Protein AF-A0A7S2TYY2-F1 (afdb_monomer_lite)

Sequence (99 aa):
MEAETEAASIPNRRTFAKRCRKIRRALGEREIDLGATGSQDNNKLVSLLKCESRARRKCEDVSKRYAQCHAAIMGVGMFKGKRNCRNELASWLQCVTTP

Structure (mmCIF, N/CA/C/O backbone):
data_AF-A0A7S2TYY2-F1
#
_entry.id   AF-A0A7S2TYY2-F1
#
loop_
_atom_site.group_PDB
_atom_site.id
_atom_site.type_symbol
_atom_site.label_atom_id
_atom_site.label_alt_id
_atom_site.label_comp_id
_atom_site.label_asym_id
_atom_site.label_entity_id
_atom_site.label_seq_id
_atom_site.pdbx_PDB_ins_code
_atom_site.Cartn_x
_atom_site.Cartn_y
_atom_site.Cartn_z
_atom_site.occupancy
_atom_site.B_iso_or_equiv
_atom_site.auth_seq_id
_atom_site.auth_comp_id
_atom_site.auth_asym_id
_atom_site.auth_atom_id
_atom_site.pdbx_PDB_model_num
ATOM 1 N N . MET A 1 1 ? 10.363 28.435 -10.349 1.00 34.50 1 MET A N 1
ATOM 2 C CA . MET A 1 1 ? 9.825 27.332 -11.167 1.00 34.50 1 MET A CA 1
ATOM 3 C C . MET A 1 1 ? 9.381 26.252 -10.209 1.00 34.50 1 MET A C 1
ATOM 5 O O . MET A 1 1 ? 10.202 25.499 -9.704 1.00 34.50 1 MET A O 1
ATOM 9 N N . GLU A 1 2 ? 8.102 26.309 -9.864 1.00 43.12 2 GLU A N 1
ATOM 10 C CA . GLU A 1 2 ? 7.396 25.307 -9.076 1.00 43.12 2 GLU A CA 1
ATOM 11 C C . GLU A 1 2 ? 7.134 24.089 -9.968 1.00 43.12 2 GLU A C 1
ATOM 13 O O . GLU A 1 2 ? 6.685 24.241 -11.102 1.00 43.12 2 GLU A O 1
ATOM 18 N N . ALA A 1 3 ? 7.467 22.902 -9.471 1.00 36.66 3 ALA A N 1
ATOM 19 C CA . ALA A 1 3 ? 6.938 21.630 -9.952 1.00 36.66 3 ALA A CA 1
ATOM 20 C C . ALA A 1 3 ? 7.115 20.610 -8.824 1.00 36.66 3 ALA A C 1
ATOM 22 O O . ALA A 1 3 ? 8.092 19.866 -8.765 1.00 36.66 3 ALA A O 1
ATOM 23 N N . GLU A 1 4 ? 6.190 20.707 -7.875 1.00 40.91 4 GLU A N 1
ATOM 24 C CA . GLU A 1 4 ? 5.674 19.663 -6.994 1.00 40.91 4 GLU A CA 1
ATOM 25 C C . GLU A 1 4 ? 6.351 18.287 -7.148 1.00 40.91 4 GLU A C 1
ATOM 27 O O . GLU A 1 4 ? 5.863 17.379 -7.825 1.00 40.91 4 GLU A O 1
ATOM 32 N N . THR A 1 5 ? 7.436 18.064 -6.404 1.00 37.53 5 THR A N 1
ATOM 33 C CA . THR A 1 5 ? 7.641 16.754 -5.786 1.00 37.53 5 THR A CA 1
ATOM 34 C C . THR A 1 5 ? 6.526 16.606 -4.765 1.00 37.53 5 THR A C 1
ATOM 36 O O . THR A 1 5 ? 6.688 16.891 -3.582 1.00 37.53 5 THR A O 1
ATOM 39 N N . GLU A 1 6 ? 5.347 16.212 -5.249 1.00 41.00 6 GLU A N 1
ATOM 40 C CA . GLU A 1 6 ? 4.230 15.756 -4.436 1.00 41.00 6 GLU A CA 1
ATOM 41 C C . GLU A 1 6 ? 4.664 14.425 -3.806 1.00 41.00 6 GLU A C 1
ATOM 43 O O . GLU A 1 6 ? 4.327 13.316 -4.231 1.00 41.00 6 GLU A O 1
ATOM 48 N N . ALA A 1 7 ? 5.567 14.566 -2.838 1.00 43.56 7 ALA A N 1
ATOM 49 C CA . ALA A 1 7 ? 5.950 13.570 -1.883 1.00 43.56 7 ALA A CA 1
ATOM 50 C C . ALA A 1 7 ? 4.645 13.107 -1.259 1.00 43.56 7 ALA A C 1
ATOM 52 O O . ALA A 1 7 ? 3.910 13.899 -0.663 1.00 43.56 7 ALA A O 1
ATOM 53 N N . ALA A 1 8 ? 4.342 11.822 -1.403 1.00 48.25 8 ALA A N 1
ATOM 54 C CA . ALA A 1 8 ? 3.254 11.187 -0.686 1.00 48.25 8 ALA A CA 1
ATOM 55 C C . ALA A 1 8 ? 3.619 11.107 0.807 1.00 48.25 8 ALA A C 1
ATOM 57 O O . ALA A 1 8 ? 3.780 10.028 1.374 1.00 48.25 8 ALA A O 1
ATOM 58 N N . SER A 1 9 ? 3.786 12.264 1.449 1.00 48.22 9 SER A N 1
ATOM 59 C CA . SER A 1 9 ? 3.829 12.418 2.889 1.00 48.22 9 SER A CA 1
ATOM 60 C C . SER A 1 9 ? 2.519 11.851 3.403 1.00 48.22 9 SER A C 1
ATOM 62 O O . SER A 1 9 ? 1.451 12.423 3.179 1.00 48.22 9 SER A O 1
ATOM 64 N N . ILE A 1 10 ? 2.584 10.673 4.031 1.00 54.91 10 ILE A N 1
ATOM 65 C CA . ILE A 1 10 ? 1.402 10.026 4.596 1.00 54.91 10 ILE A CA 1
ATOM 66 C C . ILE A 1 10 ? 0.811 11.029 5.584 1.00 54.91 10 ILE A C 1
ATOM 68 O O . ILE A 1 10 ? 1.472 11.332 6.582 1.00 54.91 10 ILE A O 1
ATOM 72 N N . PRO A 1 11 ? -0.399 11.567 5.348 1.00 48.25 11 PRO A N 1
ATOM 73 C CA . PRO A 1 11 ? -0.902 12.655 6.158 1.00 48.25 11 PRO A CA 1
ATOM 74 C C . PRO A 1 11 ? -0.932 12.203 7.613 1.00 48.25 11 PRO A C 1
ATOM 76 O O . PRO A 1 11 ? -1.658 11.273 7.993 1.00 48.25 11 PRO A O 1
ATOM 79 N N . ASN A 1 12 ? -0.150 12.891 8.453 1.00 44.00 12 ASN A N 1
ATOM 80 C CA . ASN A 1 12 ? -0.066 12.590 9.878 1.00 44.00 12 ASN A CA 1
ATOM 81 C C . ASN A 1 12 ? -1.445 12.795 10.573 1.00 44.00 12 ASN A C 1
ATOM 83 O O . ASN A 1 12 ? -1.675 12.368 11.702 1.00 44.00 12 ASN A O 1
ATOM 87 N N . ARG A 1 13 ? -2.429 13.359 9.855 1.00 44.09 13 ARG A N 1
ATOM 88 C CA . ARG A 1 13 ? -3.692 13.890 10.379 1.00 44.09 13 ARG A CA 1
ATOM 89 C C . ARG A 1 13 ? -4.972 13.044 10.233 1.00 44.09 13 ARG A C 1
ATOM 91 O O . ARG A 1 13 ? -6.009 13.532 10.669 1.00 44.09 13 ARG A O 1
ATOM 98 N N . ARG A 1 14 ? -4.989 11.817 9.680 1.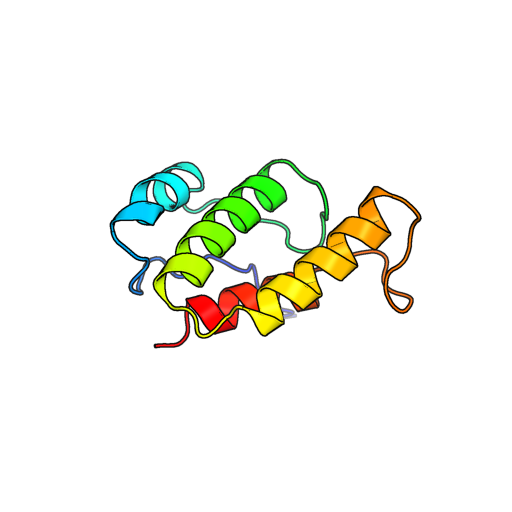00 53.19 14 ARG A N 1
ATOM 99 C CA . ARG A 1 14 ? -6.253 11.028 9.561 1.00 53.19 14 ARG A CA 1
ATOM 100 C C . ARG A 1 14 ? -6.161 9.555 9.982 1.00 53.19 14 ARG A C 1
ATOM 102 O O . ARG A 1 14 ? -5.073 9.002 10.103 1.00 53.19 14 ARG A O 1
ATOM 109 N N . THR A 1 15 ? -7.322 8.984 10.320 1.00 55.53 15 THR A N 1
ATOM 110 C CA . THR A 1 15 ? -7.582 7.782 11.138 1.00 55.53 15 THR A CA 1
ATOM 111 C C . THR A 1 15 ? -7.147 6.467 10.488 1.00 55.53 15 THR A C 1
ATOM 113 O O . THR A 1 15 ? -7.945 5.755 9.885 1.00 55.53 15 THR A O 1
ATOM 116 N N . PHE A 1 16 ? -5.887 6.087 10.680 1.00 65.06 16 PHE A N 1
ATOM 117 C CA . PHE A 1 16 ? -5.484 4.689 10.510 1.00 65.06 16 PHE A CA 1
ATOM 118 C C . PHE A 1 16 ? -6.085 3.861 11.650 1.00 65.06 16 PHE A C 1
ATOM 120 O O . PHE A 1 16 ? -6.185 4.334 12.791 1.00 65.06 16 PHE A O 1
ATOM 127 N N . ALA A 1 17 ? -6.485 2.627 11.363 1.00 65.94 17 ALA A N 1
ATOM 128 C CA . ALA A 1 17 ? -6.958 1.692 12.365 1.00 65.94 17 ALA A CA 1
ATOM 129 C C . ALA A 1 17 ? -5.913 1.545 13.486 1.00 65.94 17 ALA A C 1
ATOM 131 O O . ALA A 1 17 ? -4.715 1.378 13.237 1.00 65.94 17 ALA A O 1
ATOM 132 N N . LYS A 1 18 ? -6.361 1.557 14.754 1.00 67.81 18 LYS A N 1
ATOM 133 C CA . LYS A 1 18 ? -5.475 1.474 15.938 1.00 67.81 18 LYS A CA 1
ATOM 134 C C . LYS A 1 18 ? -4.474 0.310 15.849 1.00 67.81 18 LYS A C 1
ATOM 136 O O . LYS A 1 18 ? -3.328 0.454 16.266 1.00 67.81 18 LYS A O 1
ATOM 141 N N . ARG A 1 19 ? -4.886 -0.805 15.236 1.00 70.81 19 ARG A N 1
ATOM 142 C CA . ARG A 1 19 ? -4.065 -2.008 15.019 1.00 70.81 19 ARG A CA 1
ATOM 143 C C . ARG A 1 19 ? -2.893 -1.810 14.045 1.00 70.81 19 ARG A C 1
ATOM 145 O O . ARG A 1 19 ? -1.862 -2.449 14.206 1.00 70.81 19 ARG A O 1
ATOM 152 N N . CYS A 1 20 ? -3.013 -0.901 13.080 1.00 72.44 20 CYS A N 1
ATOM 153 C CA . CYS A 1 20 ? -1.977 -0.623 12.080 1.00 72.44 20 CYS A CA 1
ATOM 154 C C . CYS A 1 20 ? -1.115 0.595 12.451 1.00 72.44 20 CYS A C 1
ATOM 156 O O . CYS A 1 20 ? -0.082 0.852 11.831 1.00 72.44 20 CYS A O 1
ATOM 158 N N . ARG A 1 21 ? -1.490 1.316 13.519 1.00 72.00 21 ARG A N 1
ATOM 159 C CA . ARG A 1 21 ? -0.771 2.488 14.040 1.00 72.00 21 ARG A CA 1
ATOM 160 C C . ARG A 1 21 ? 0.686 2.176 14.406 1.00 72.00 21 ARG A C 1
ATOM 162 O O . ARG A 1 21 ? 1.541 3.033 14.215 1.00 72.00 21 ARG A O 1
ATOM 169 N N . LYS A 1 22 ? 0.988 0.952 14.870 1.00 73.38 22 LYS A N 1
ATOM 170 C CA . LYS A 1 22 ? 2.368 0.478 15.124 1.00 73.38 22 LYS A CA 1
ATOM 171 C C . LYS A 1 22 ? 3.222 0.471 13.851 1.00 73.38 22 LYS A C 1
ATOM 173 O O . LYS A 1 22 ? 4.336 0.977 13.877 1.00 73.38 22 LYS A O 1
ATOM 178 N N . ILE A 1 23 ? 2.686 -0.052 12.746 1.00 74.75 23 ILE A N 1
ATOM 179 C CA . ILE A 1 23 ? 3.391 -0.131 11.456 1.00 74.75 23 ILE A CA 1
ATOM 180 C C . ILE A 1 23 ? 3.609 1.280 10.903 1.00 74.75 23 ILE A C 1
ATOM 182 O O . ILE A 1 23 ? 4.713 1.615 10.491 1.00 74.75 23 ILE A O 1
ATOM 186 N N . ARG A 1 24 ? 2.594 2.151 10.992 1.00 73.19 24 ARG A N 1
ATOM 187 C CA . ARG A 1 24 ? 2.729 3.562 10.601 1.00 73.19 24 ARG A CA 1
ATOM 188 C C . ARG A 1 24 ? 3.801 4.281 11.419 1.00 73.19 24 ARG A C 1
ATOM 190 O O . ARG A 1 24 ? 4.591 5.027 10.863 1.00 73.19 24 ARG A O 1
ATOM 197 N N . ARG A 1 25 ? 3.861 4.036 12.729 1.00 71.56 25 ARG A N 1
ATOM 198 C CA . ARG A 1 25 ? 4.893 4.620 13.596 1.00 71.56 25 ARG A CA 1
ATOM 199 C C . ARG A 1 25 ? 6.300 4.135 13.225 1.00 71.56 25 ARG A C 1
ATOM 201 O O . ARG A 1 25 ? 7.238 4.905 13.357 1.00 71.56 25 ARG A O 1
ATOM 208 N N . ALA A 1 26 ? 6.430 2.900 12.736 1.00 71.38 26 ALA A N 1
ATOM 209 C CA . ALA A 1 26 ? 7.692 2.353 12.237 1.00 71.38 26 ALA A CA 1
ATOM 210 C C . ALA A 1 26 ? 8.110 2.923 10.866 1.00 71.38 26 ALA A C 1
ATOM 212 O O . ALA A 1 26 ? 9.301 2.996 10.579 1.00 71.38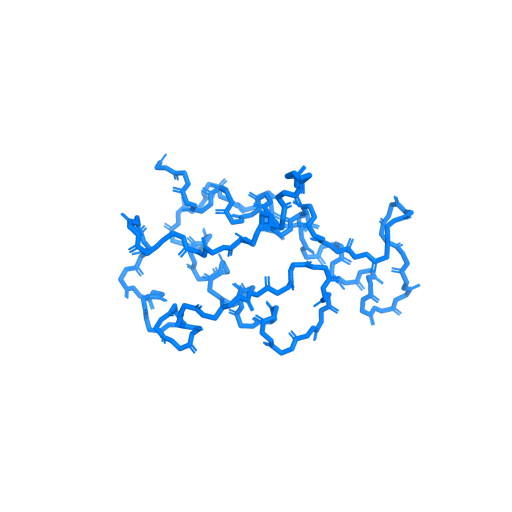 26 ALA A O 1
ATOM 213 N N . LEU A 1 27 ? 7.151 3.334 10.029 1.00 70.75 27 LEU A N 1
ATOM 214 C CA . LEU A 1 27 ? 7.418 4.120 8.816 1.00 70.75 27 LEU A CA 1
ATOM 215 C C . LEU A 1 27 ? 7.822 5.564 9.145 1.00 70.75 27 LEU A C 1
ATOM 217 O O . LEU A 1 27 ? 8.679 6.127 8.471 1.00 70.75 27 LEU A O 1
ATOM 221 N N . GLY A 1 28 ? 7.251 6.136 10.206 1.00 65.88 28 GLY A N 1
ATOM 222 C CA . GLY A 1 28 ? 7.503 7.519 10.603 1.00 65.88 28 GLY A CA 1
ATOM 223 C C . GLY A 1 28 ? 7.007 8.523 9.560 1.00 65.88 28 GLY A C 1
ATOM 224 O O . GLY A 1 28 ? 6.085 8.235 8.798 1.00 65.88 28 GLY A O 1
ATOM 225 N N . GLU A 1 29 ? 7.632 9.699 9.538 1.00 61.31 29 GLU A N 1
ATOM 226 C CA . GLU A 1 29 ? 7.435 10.756 8.529 1.00 61.31 29 GLU A CA 1
ATOM 227 C C . GLU A 1 29 ? 8.462 10.634 7.394 1.00 61.31 29 GLU A C 1
ATOM 229 O O . GLU A 1 29 ? 8.862 11.622 6.787 1.00 61.31 29 GLU A O 1
ATOM 234 N N . ARG A 1 30 ? 8.945 9.413 7.131 1.00 61.34 30 ARG A N 1
ATOM 235 C CA . ARG A 1 30 ? 9.876 9.179 6.031 1.00 61.34 30 ARG A CA 1
ATOM 236 C C . ARG A 1 30 ? 9.150 9.364 4.708 1.00 61.34 30 ARG A C 1
ATOM 238 O O . ARG A 1 30 ? 8.058 8.828 4.513 1.00 61.34 30 ARG A O 1
ATOM 245 N N . GLU A 1 31 ? 9.790 10.092 3.807 1.00 67.31 31 GLU A N 1
ATOM 246 C CA . GLU A 1 31 ? 9.363 10.179 2.421 1.00 67.31 31 GLU A CA 1
ATOM 247 C C . GLU A 1 31 ? 9.534 8.802 1.775 1.00 67.31 31 GLU A C 1
ATOM 249 O O . GLU A 1 31 ? 10.616 8.214 1.803 1.00 67.31 31 GLU A O 1
ATOM 254 N N . ILE A 1 32 ? 8.438 8.239 1.271 1.00 71.06 32 ILE A N 1
ATOM 255 C CA . ILE A 1 32 ? 8.448 6.915 0.651 1.00 71.06 32 ILE A CA 1
ATOM 256 C C . ILE A 1 32 ? 8.322 7.117 -0.841 1.00 71.06 32 ILE A C 1
ATOM 258 O O . ILE A 1 32 ? 7.292 7.591 -1.326 1.00 71.06 32 ILE A O 1
ATOM 262 N N . ASP A 1 33 ? 9.347 6.689 -1.567 1.00 73.94 33 ASP A N 1
ATOM 263 C CA . ASP A 1 33 ? 9.289 6.699 -3.014 1.00 73.94 33 ASP A CA 1
ATOM 264 C C . ASP A 1 33 ? 8.293 5.635 -3.506 1.00 73.94 33 ASP A C 1
ATOM 266 O O . ASP A 1 33 ? 8.479 4.418 -3.375 1.00 73.94 33 ASP A O 1
ATOM 270 N N . LEU A 1 34 ? 7.175 6.114 -4.051 1.00 72.62 34 LEU A N 1
ATOM 271 C CA . LEU A 1 34 ? 6.129 5.262 -4.610 1.00 72.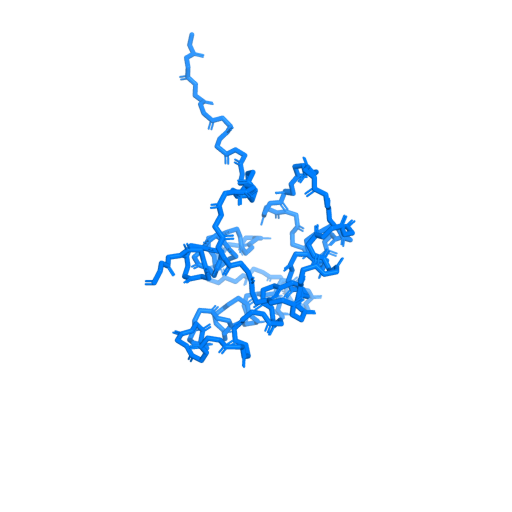62 34 LEU A CA 1
ATOM 272 C C . LEU A 1 34 ? 6.538 4.665 -5.971 1.00 72.62 34 LEU A C 1
ATOM 274 O O . LEU A 1 34 ? 5.894 3.725 -6.437 1.00 72.62 34 LEU A O 1
ATOM 278 N N . GLY A 1 35 ? 7.580 5.200 -6.617 1.00 70.81 35 GLY A N 1
ATOM 279 C CA . GLY A 1 35 ? 8.144 4.701 -7.873 1.00 70.81 35 GLY A CA 1
ATOM 280 C C . GLY A 1 35 ? 9.099 3.518 -7.689 1.00 70.81 35 GLY A C 1
ATOM 281 O O . GLY A 1 35 ? 9.200 2.674 -8.581 1.00 70.81 35 GLY A O 1
ATOM 282 N N . ALA A 1 36 ? 9.729 3.398 -6.525 1.00 75.69 36 ALA A N 1
ATOM 283 C CA . ALA A 1 36 ? 10.694 2.369 -6.176 1.00 75.69 36 ALA A CA 1
ATOM 284 C C . ALA A 1 36 ? 9.974 1.082 -5.737 1.00 75.69 36 ALA A C 1
ATOM 286 O O . ALA A 1 36 ? 9.936 0.696 -4.565 1.00 75.69 36 ALA A O 1
ATOM 287 N N . THR A 1 37 ? 9.328 0.436 -6.710 1.00 79.38 37 THR A N 1
ATOM 288 C CA . THR A 1 37 ? 8.589 -0.819 -6.512 1.00 79.38 37 THR A CA 1
ATOM 289 C C . THR A 1 37 ? 9.549 -1.907 -6.028 1.00 79.38 37 THR A C 1
ATOM 291 O O . THR A 1 37 ? 10.588 -2.120 -6.643 1.00 79.38 37 THR A O 1
ATOM 294 N N . GLY A 1 38 ? 9.217 -2.576 -4.920 1.00 71.50 38 GLY A N 1
ATOM 295 C CA . GLY A 1 38 ? 10.068 -3.604 -4.307 1.00 71.50 38 GLY A CA 1
ATOM 296 C C . GLY A 1 38 ? 11.101 -3.085 -3.296 1.00 71.50 38 GLY A C 1
ATOM 297 O O . GLY A 1 38 ? 11.715 -3.891 -2.597 1.00 71.50 38 GLY A O 1
ATOM 298 N N . SER A 1 39 ? 11.260 -1.764 -3.139 1.00 80.56 39 SER A N 1
ATOM 299 C CA . SER A 1 39 ? 12.149 -1.186 -2.121 1.00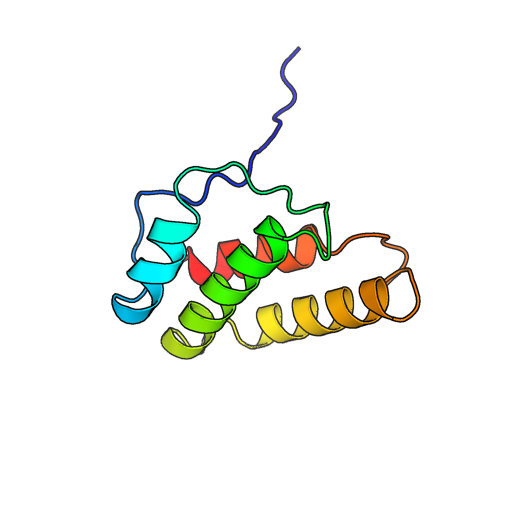 80.56 39 SER A CA 1
ATOM 300 C C . SER A 1 39 ? 11.675 -1.477 -0.698 1.00 80.56 39 SER A C 1
ATOM 302 O O . SER A 1 39 ? 10.481 -1.618 -0.431 1.00 80.56 39 SER A O 1
ATOM 304 N N . GLN A 1 40 ? 12.609 -1.505 0.256 1.00 80.31 40 GLN A N 1
ATOM 305 C CA . GLN A 1 40 ? 12.315 -1.829 1.655 1.00 80.31 40 GLN A CA 1
ATOM 306 C C . GLN A 1 40 ? 11.251 -0.902 2.269 1.00 80.31 40 GLN A C 1
ATOM 308 O O . GLN A 1 40 ? 10.364 -1.372 2.982 1.00 80.31 40 GLN A O 1
ATOM 313 N N . ASP A 1 41 ? 11.294 0.399 1.975 1.00 78.44 41 ASP A N 1
ATOM 314 C CA . ASP A 1 41 ? 10.300 1.351 2.483 1.00 78.44 41 ASP A CA 1
ATOM 315 C C . ASP A 1 41 ? 8.947 1.233 1.764 1.00 78.44 41 ASP A C 1
ATOM 317 O O . ASP A 1 41 ? 7.901 1.293 2.414 1.00 78.44 41 ASP A O 1
ATOM 321 N N . ASN A 1 42 ? 8.952 0.928 0.461 1.00 80.56 42 ASN A N 1
ATOM 322 C CA . ASN A 1 42 ? 7.742 0.597 -0.295 1.00 80.56 42 ASN A CA 1
ATOM 323 C C . ASN A 1 42 ? 7.057 -0.653 0.298 1.00 80.56 42 ASN A C 1
ATOM 325 O O . ASN A 1 42 ? 5.861 -0.640 0.577 1.00 80.56 42 ASN A O 1
ATOM 329 N N . ASN A 1 43 ? 7.823 -1.694 0.637 1.00 82.00 43 ASN A N 1
ATOM 330 C CA . ASN A 1 43 ? 7.307 -2.912 1.275 1.00 82.00 43 ASN A CA 1
ATOM 331 C C . ASN A 1 43 ? 6.698 -2.652 2.665 1.00 82.00 43 ASN A C 1
ATOM 333 O O . ASN A 1 43 ? 5.659 -3.229 3.018 1.00 82.00 43 ASN A O 1
ATOM 337 N N . LYS A 1 44 ? 7.299 -1.759 3.463 1.00 81.06 44 LYS A N 1
ATOM 338 C CA . LYS A 1 44 ? 6.714 -1.330 4.747 1.00 81.06 44 LYS A CA 1
ATOM 339 C C . LYS A 1 44 ? 5.381 -0.617 4.523 1.00 81.06 44 LYS A C 1
ATOM 341 O O . LYS A 1 44 ? 4.407 -0.913 5.218 1.00 81.06 44 LYS A O 1
ATOM 346 N N . LEU A 1 45 ? 5.317 0.280 3.540 1.00 81.56 45 LEU A N 1
ATOM 347 C CA . LEU A 1 45 ? 4.102 1.009 3.182 1.00 81.56 45 LEU A CA 1
ATOM 348 C C . LEU A 1 45 ? 2.979 0.064 2.747 1.00 81.56 45 LEU A C 1
ATOM 350 O O . LEU A 1 45 ? 1.858 0.156 3.242 1.00 81.56 45 LEU A O 1
ATOM 354 N N . VAL A 1 46 ? 3.290 -0.902 1.887 1.00 84.44 46 VAL A N 1
ATOM 355 C CA . VAL A 1 46 ? 2.354 -1.951 1.462 1.00 84.44 46 VAL A CA 1
ATOM 356 C C . VAL A 1 46 ? 1.828 -2.735 2.656 1.00 84.44 46 VAL A C 1
ATOM 358 O O . VAL A 1 46 ? 0.633 -3.012 2.739 1.00 84.44 46 VAL A O 1
ATOM 361 N N . SER A 1 47 ? 2.692 -3.058 3.618 1.00 84.12 47 SER A N 1
ATOM 362 C CA . SER A 1 47 ? 2.290 -3.760 4.840 1.00 84.12 47 SER A CA 1
ATOM 363 C C . SER A 1 47 ? 1.307 -2.935 5.679 1.00 84.12 47 SER A C 1
ATOM 365 O O . SER A 1 47 ? 0.319 -3.477 6.186 1.00 84.12 47 SER A O 1
ATOM 367 N N . LEU A 1 48 ? 1.520 -1.618 5.776 1.00 82.94 48 LEU A N 1
ATOM 368 C CA . LEU A 1 48 ? 0.584 -0.695 6.421 1.00 82.94 48 LEU A CA 1
ATOM 369 C C . LEU A 1 48 ? -0.770 -0.676 5.695 1.00 82.94 48 LEU A C 1
ATOM 371 O O . LEU A 1 48 ? -1.813 -0.879 6.319 1.00 82.94 48 LEU A O 1
ATOM 375 N N . LEU A 1 49 ? -0.758 -0.495 4.375 1.00 81.81 49 LEU A N 1
ATOM 376 C CA . LEU A 1 49 ? -1.966 -0.446 3.547 1.00 81.81 49 LEU A CA 1
ATOM 377 C C . LEU A 1 49 ? -2.737 -1.771 3.551 1.00 81.81 49 LEU A C 1
ATOM 379 O O . LEU A 1 49 ? -3.969 -1.787 3.563 1.00 81.81 49 LEU A O 1
ATOM 383 N N . LYS A 1 50 ? -2.036 -2.905 3.610 1.00 83.88 50 LYS A N 1
ATOM 384 C CA . LYS A 1 50 ? -2.632 -4.241 3.752 1.00 83.88 50 LYS A CA 1
ATOM 385 C C . LYS A 1 50 ? -3.340 -4.404 5.096 1.00 83.88 50 LYS A C 1
ATOM 387 O O . LYS A 1 50 ? -4.416 -4.994 5.169 1.00 83.88 50 LYS A O 1
ATOM 392 N N . CYS A 1 51 ? -2.770 -3.853 6.162 1.00 82.75 51 CYS A N 1
ATOM 393 C CA . CYS A 1 51 ? -3.404 -3.851 7.475 1.00 82.75 51 CYS A CA 1
ATOM 394 C C . CYS A 1 51 ? -4.688 -2.992 7.495 1.00 82.75 51 CYS A C 1
ATOM 396 O O . CYS A 1 51 ? -5.715 -3.419 8.044 1.00 82.75 51 CYS A O 1
ATOM 398 N N . GLU A 1 52 ? -4.644 -1.820 6.854 1.00 79.00 52 GLU A N 1
ATOM 399 C CA . GLU A 1 52 ? -5.764 -0.874 6.759 1.00 79.00 52 GLU A CA 1
ATOM 400 C C . GLU A 1 52 ? -6.885 -1.340 5.830 1.00 79.00 52 GLU A C 1
ATOM 402 O O . GLU A 1 52 ? -8.056 -1.271 6.189 1.00 79.00 52 GLU A O 1
ATOM 407 N N . SER A 1 53 ? -6.558 -1.865 4.650 1.00 78.81 53 SER A N 1
ATOM 408 C CA . SER A 1 53 ? -7.545 -2.423 3.711 1.00 78.81 53 SER A CA 1
ATOM 409 C C . SER A 1 53 ? -8.337 -3.563 4.346 1.00 78.81 53 SER A C 1
ATOM 411 O O . SER A 1 53 ? -9.563 -3.577 4.262 1.00 78.81 53 SER A O 1
ATOM 413 N N . ARG A 1 54 ? -7.671 -4.445 5.105 1.00 76.19 54 ARG A N 1
ATOM 414 C CA . ARG A 1 54 ? -8.343 -5.456 5.937 1.00 76.19 54 ARG A CA 1
ATOM 415 C C . ARG A 1 54 ? -9.245 -4.851 7.017 1.00 76.19 54 ARG A C 1
ATOM 417 O O . ARG A 1 54 ? -10.050 -5.576 7.591 1.00 76.19 54 ARG A O 1
ATOM 424 N N . ALA A 1 55 ? -9.030 -3.598 7.422 1.00 72.38 55 ALA A N 1
ATOM 425 C CA . ALA A 1 55 ? -9.804 -2.941 8.483 1.00 72.38 55 ALA A CA 1
ATOM 426 C C . ALA A 1 55 ? -11.029 -2.245 7.900 1.00 72.38 55 ALA A C 1
ATOM 428 O O . ALA A 1 55 ? -12.103 -2.306 8.484 1.00 72.38 55 ALA A O 1
ATOM 429 N N . ARG A 1 56 ? -10.855 -1.607 6.739 1.00 69.00 56 ARG A N 1
ATOM 430 C CA . ARG A 1 56 ? -11.877 -0.788 6.091 1.00 69.00 56 ARG A CA 1
ATOM 431 C C . ARG A 1 56 ? -12.729 -1.551 5.072 1.00 69.00 56 ARG A C 1
ATOM 433 O O . ARG A 1 56 ? -13.784 -1.039 4.725 1.00 69.00 56 ARG A O 1
ATOM 440 N N . ARG A 1 57 ? -12.297 -2.726 4.576 1.00 69.81 57 ARG A N 1
ATOM 441 C CA . ARG A 1 57 ? -12.915 -3.566 3.510 1.00 69.81 57 ARG A CA 1
ATOM 442 C C . ARG A 1 57 ? -13.244 -2.866 2.172 1.00 69.81 57 ARG A C 1
ATOM 444 O O . ARG A 1 57 ? -13.412 -3.548 1.175 1.00 69.81 57 ARG A O 1
ATOM 451 N N . LYS A 1 58 ? -13.259 -1.532 2.110 1.00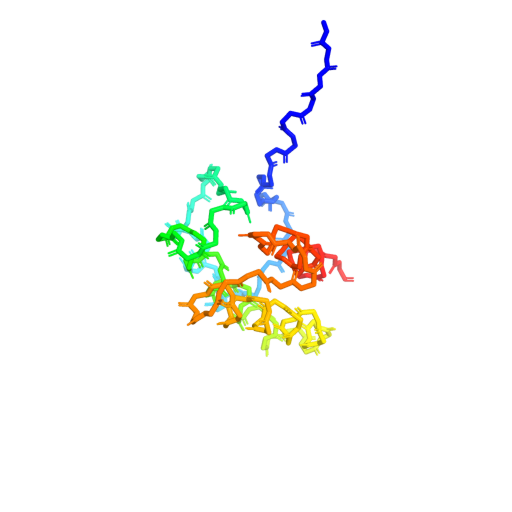 69.88 58 LYS A N 1
ATOM 452 C CA . LYS A 1 58 ? -13.566 -0.711 0.925 1.00 69.88 58 LYS A CA 1
ATOM 453 C C . LYS A 1 58 ? -12.445 -0.652 -0.116 1.00 69.88 58 LYS A C 1
ATOM 455 O O . LYS A 1 58 ? -12.702 -0.340 -1.267 1.00 69.88 58 LYS A O 1
ATOM 460 N N . CYS A 1 59 ? -11.204 -0.936 0.276 1.00 77.12 59 CYS A N 1
ATOM 461 C CA . CYS A 1 59 ? -10.026 -0.768 -0.585 1.00 77.12 59 CYS A CA 1
ATOM 462 C C . CYS A 1 59 ? -9.467 -2.098 -1.111 1.00 77.12 59 CYS A C 1
ATOM 464 O O . CYS A 1 59 ? -8.273 -2.197 -1.396 1.00 77.12 59 CYS A O 1
ATOM 466 N N . GLU A 1 60 ? -10.296 -3.142 -1.189 1.00 78.25 60 GLU A N 1
ATOM 467 C CA . GLU A 1 60 ? -9.853 -4.456 -1.660 1.00 78.25 60 GLU A CA 1
ATOM 468 C C . GLU A 1 60 ? -9.513 -4.438 -3.161 1.00 78.25 60 GLU A C 1
ATOM 470 O O . GLU A 1 60 ? -8.477 -4.968 -3.559 1.00 78.25 60 GLU A O 1
ATOM 475 N N . ASP A 1 61 ? -10.306 -3.746 -3.984 1.00 83.69 61 ASP A N 1
ATOM 476 C CA . ASP A 1 61 ? -10.065 -3.619 -5.428 1.00 83.69 61 ASP A CA 1
ATOM 477 C C . ASP A 1 61 ? -8.739 -2.928 -5.761 1.00 83.69 61 ASP A C 1
ATOM 479 O O . ASP A 1 61 ? -7.949 -3.419 -6.571 1.00 83.69 61 ASP A O 1
ATOM 483 N N . VAL A 1 62 ? -8.448 -1.804 -5.103 1.00 83.50 62 VAL A N 1
ATOM 484 C CA . VAL A 1 62 ? -7.174 -1.085 -5.281 1.00 83.50 62 VAL A CA 1
ATOM 485 C C . VAL A 1 62 ? -5.988 -1.893 -4.751 1.00 83.50 62 VAL A C 1
ATOM 487 O O . VAL A 1 62 ? -4.929 -1.893 -5.377 1.00 83.50 62 VAL A O 1
ATOM 490 N N . SER A 1 63 ? -6.172 -2.656 -3.667 1.00 84.19 63 SER A N 1
ATOM 491 C CA . SER A 1 63 ? -5.150 -3.585 -3.169 1.00 84.19 63 SER A CA 1
ATOM 492 C C . SER A 1 63 ? -4.822 -4.680 -4.190 1.00 84.19 63 SER A C 1
ATOM 494 O O . SER A 1 63 ? -3.646 -4.958 -4.433 1.00 84.19 63 SER A O 1
ATOM 496 N N . LYS A 1 64 ? -5.841 -5.256 -4.845 1.00 86.00 64 LYS A N 1
ATOM 497 C CA . LYS A 1 64 ? -5.659 -6.255 -5.913 1.00 86.00 64 LYS A CA 1
ATOM 498 C C . LYS A 1 64 ? -4.893 -5.675 -7.102 1.00 86.00 64 LYS A C 1
ATOM 500 O O . LYS A 1 64 ? -3.960 -6.314 -7.582 1.00 86.00 64 LYS A O 1
ATOM 505 N N . ARG A 1 65 ? -5.226 -4.454 -7.539 1.00 85.06 65 ARG A N 1
ATOM 506 C CA . ARG A 1 65 ? -4.513 -3.770 -8.638 1.00 85.06 65 ARG A CA 1
ATOM 507 C C . ARG A 1 65 ? -3.035 -3.555 -8.321 1.00 85.06 65 ARG A C 1
ATOM 509 O O . ARG A 1 65 ? -2.188 -3.847 -9.163 1.00 85.06 65 ARG A O 1
ATOM 516 N N . TYR A 1 66 ? -2.719 -3.099 -7.107 1.00 87.31 66 TYR A N 1
ATOM 517 C CA . TYR A 1 66 ? -1.327 -2.968 -6.683 1.00 87.31 66 TYR A CA 1
ATOM 518 C C . TYR A 1 66 ? -0.619 -4.325 -6.647 1.00 87.31 66 TYR A C 1
ATOM 520 O O . TYR A 1 66 ? 0.485 -4.438 -7.167 1.00 87.31 66 TYR A O 1
ATOM 528 N N . ALA A 1 67 ? -1.249 -5.365 -6.093 1.00 85.69 67 ALA A N 1
ATOM 529 C CA . ALA A 1 67 ? -0.654 -6.699 -6.026 1.00 85.69 67 ALA A CA 1
ATOM 530 C C . ALA A 1 67 ? -0.337 -7.270 -7.419 1.00 85.69 67 ALA A C 1
ATOM 532 O O . ALA A 1 67 ? 0.735 -7.837 -7.609 1.00 85.69 67 ALA A O 1
ATOM 533 N N . GLN A 1 68 ? -1.228 -7.071 -8.395 1.00 87.44 68 GLN A N 1
ATOM 534 C CA . GLN A 1 68 ? -1.000 -7.460 -9.791 1.00 87.44 68 GLN A CA 1
ATOM 535 C C . GLN A 1 68 ? 0.187 -6.713 -10.404 1.00 87.44 68 GLN A C 1
ATOM 537 O O . GLN A 1 68 ? 1.045 -7.334 -11.028 1.00 87.44 68 GLN A O 1
ATOM 542 N N . CYS A 1 69 ? 0.261 -5.397 -10.194 1.00 87.56 69 CYS A N 1
ATOM 543 C CA . CYS A 1 69 ? 1.386 -4.607 -10.671 1.00 87.56 69 CYS A CA 1
ATOM 544 C C . CYS A 1 69 ? 2.699 -5.038 -10.011 1.00 87.56 69 CYS A C 1
ATOM 546 O O . CYS A 1 69 ? 3.675 -5.317 -10.698 1.00 87.56 69 CYS A O 1
ATOM 548 N N . HIS A 1 70 ? 2.714 -5.152 -8.683 1.00 86.31 70 HIS A N 1
ATOM 549 C CA . HIS A 1 70 ? 3.898 -5.522 -7.918 1.00 86.31 70 HIS A CA 1
ATOM 550 C C . HIS A 1 70 ? 4.409 -6.912 -8.310 1.00 86.31 70 HIS A C 1
ATOM 552 O O . HIS A 1 70 ? 5.608 -7.089 -8.489 1.00 86.31 70 HIS A O 1
ATOM 558 N N . ALA A 1 71 ? 3.513 -7.887 -8.494 1.00 85.75 71 ALA A N 1
ATOM 559 C CA . ALA A 1 71 ? 3.881 -9.224 -8.952 1.00 85.75 71 ALA A CA 1
ATOM 560 C C . ALA A 1 71 ? 4.473 -9.212 -10.371 1.00 85.75 71 ALA A C 1
ATOM 562 O O . ALA A 1 71 ? 5.484 -9.871 -10.606 1.00 85.75 71 ALA A O 1
ATOM 563 N N . ALA A 1 72 ? 3.889 -8.437 -11.292 1.00 86.00 72 ALA A N 1
ATOM 564 C CA . ALA A 1 72 ? 4.425 -8.285 -12.643 1.00 86.00 72 ALA A CA 1
ATOM 565 C C . ALA A 1 72 ? 5.836 -7.670 -12.621 1.00 86.00 72 ALA A C 1
ATOM 567 O O . ALA A 1 72 ? 6.766 -8.273 -13.156 1.00 86.00 72 ALA A O 1
ATOM 568 N N . ILE A 1 73 ? 6.013 -6.544 -11.915 1.00 85.00 73 ILE A N 1
ATOM 569 C CA . ILE A 1 73 ? 7.304 -5.848 -11.802 1.00 85.00 73 ILE A CA 1
ATOM 570 C C . ILE A 1 73 ? 8.372 -6.728 -11.132 1.00 85.00 73 ILE A C 1
ATOM 572 O O . ILE A 1 73 ? 9.493 -6.785 -11.627 1.00 85.00 73 ILE A O 1
ATOM 576 N N . MET A 1 74 ? 8.039 -7.435 -10.045 1.00 80.81 74 MET A N 1
ATOM 577 C CA . MET A 1 74 ? 8.995 -8.269 -9.297 1.00 80.81 74 MET A CA 1
ATOM 578 C C . MET A 1 74 ? 9.370 -9.577 -10.003 1.00 80.81 74 MET A C 1
ATOM 580 O O . MET A 1 74 ? 10.442 -10.111 -9.737 1.00 80.81 74 MET A O 1
ATOM 584 N N . GLY A 1 75 ? 8.488 -10.128 -10.843 1.00 74.81 75 GLY A N 1
ATOM 585 C CA . GLY A 1 75 ? 8.692 -11.444 -11.455 1.00 74.81 75 GLY A CA 1
ATOM 586 C C . GLY A 1 75 ? 9.108 -11.420 -12.923 1.00 74.81 75 GLY A C 1
ATOM 587 O O . GLY A 1 75 ? 9.754 -12.360 -13.377 1.00 74.81 75 GLY A O 1
ATOM 588 N N . VAL A 1 76 ? 8.689 -10.409 -13.693 1.00 63.59 76 VAL A N 1
ATOM 589 C CA . VAL A 1 76 ? 8.685 -10.527 -15.165 1.00 63.59 76 VAL A CA 1
ATOM 590 C C . VAL A 1 76 ? 8.848 -9.198 -15.918 1.00 63.59 76 VAL A C 1
ATOM 592 O O . VAL A 1 76 ? 8.928 -9.198 -17.144 1.00 63.59 76 VAL A O 1
ATOM 595 N N . GLY A 1 77 ? 8.908 -8.056 -15.227 1.00 71.56 77 GLY A N 1
ATOM 596 C CA . GLY A 1 77 ? 9.034 -6.734 -15.850 1.00 71.56 77 GLY A CA 1
ATOM 597 C C . GLY A 1 77 ? 7.713 -5.957 -15.926 1.00 71.56 77 GLY A C 1
ATOM 598 O O . GLY A 1 77 ? 6.910 -5.977 -15.005 1.00 71.56 77 GLY A O 1
ATOM 599 N N . MET A 1 78 ? 7.507 -5.169 -16.984 1.00 73.50 78 MET A N 1
ATOM 600 C CA . MET A 1 78 ? 6.535 -4.060 -17.007 1.00 73.50 78 MET A CA 1
ATOM 601 C C . MET A 1 78 ? 5.061 -4.472 -16.783 1.00 73.50 78 MET A C 1
ATOM 603 O O . MET A 1 78 ? 4.553 -5.394 -17.413 1.00 73.50 78 MET A O 1
ATOM 607 N N . PHE A 1 79 ? 4.320 -3.701 -15.980 1.00 79.94 79 PHE A N 1
ATOM 608 C CA . PHE A 1 79 ? 2.867 -3.828 -15.810 1.00 79.94 79 PHE A CA 1
ATOM 609 C C . PHE A 1 79 ? 2.131 -2.806 -16.683 1.00 79.94 79 PHE A C 1
ATOM 611 O O . PHE A 1 79 ? 2.268 -1.603 -16.469 1.00 79.94 79 PHE A O 1
ATOM 618 N N . LYS A 1 80 ? 1.339 -3.252 -17.671 1.00 80.19 80 LYS A N 1
ATOM 619 C CA . LYS A 1 80 ? 0.623 -2.363 -18.620 1.00 80.19 80 LYS A CA 1
ATOM 620 C C . LYS A 1 80 ? 1.535 -1.300 -19.269 1.00 80.19 80 LYS A C 1
ATOM 622 O O . LYS A 1 80 ? 1.160 -0.136 -19.379 1.00 80.19 80 LYS A O 1
ATOM 627 N N . GLY A 1 81 ? 2.764 -1.679 -19.626 1.00 76.69 81 GLY A N 1
ATOM 628 C CA . GLY A 1 81 ? 3.767 -0.756 -20.177 1.00 76.69 81 GLY A CA 1
ATOM 629 C C . GLY A 1 81 ? 4.437 0.170 -19.151 1.00 76.69 81 GLY A C 1
ATOM 630 O O . GLY A 1 81 ? 5.262 0.996 -19.529 1.00 76.69 81 GLY A O 1
ATOM 631 N N . LYS A 1 82 ? 4.135 0.038 -17.852 1.00 77.12 82 LYS A N 1
ATOM 632 C CA . LYS A 1 82 ? 4.790 0.782 -16.764 1.00 77.12 82 LYS A CA 1
ATOM 633 C C . LYS A 1 82 ? 5.890 -0.053 -16.117 1.00 77.12 82 LYS A C 1
ATOM 635 O O . LYS A 1 82 ? 5.734 -1.255 -15.937 1.00 77.12 82 LYS A O 1
ATOM 640 N N . ARG A 1 83 ? 6.990 0.594 -15.721 1.00 80.44 83 ARG A N 1
ATOM 641 C CA . ARG A 1 83 ? 8.109 -0.026 -14.974 1.00 80.44 83 ARG A CA 1
ATOM 642 C C . ARG A 1 83 ? 7.967 0.082 -13.453 1.00 80.44 83 ARG A C 1
ATOM 644 O O . ARG A 1 83 ? 8.827 -0.396 -12.727 1.00 80.44 83 ARG A O 1
ATOM 651 N N . ASN A 1 84 ? 6.909 0.728 -12.972 1.00 84.19 84 ASN A N 1
ATOM 652 C CA . ASN A 1 84 ? 6.633 0.889 -11.552 1.00 84.19 84 ASN A CA 1
ATOM 653 C C . ASN A 1 84 ? 5.127 0.891 -11.272 1.00 84.19 84 ASN A C 1
ATOM 655 O O . ASN A 1 84 ? 4.307 1.080 -12.172 1.00 84.19 84 ASN A O 1
ATOM 659 N N . CYS A 1 85 ? 4.790 0.717 -9.996 1.00 85.38 85 CYS A N 1
ATOM 660 C CA . CYS A 1 85 ? 3.419 0.656 -9.490 1.00 85.38 85 CYS A CA 1
ATOM 661 C C . CYS A 1 85 ? 3.001 1.924 -8.741 1.00 85.38 85 CYS A C 1
ATOM 663 O O . CYS A 1 85 ? 2.157 1.867 -7.842 1.00 85.38 85 CYS A O 1
ATOM 665 N N . ARG A 1 86 ? 3.599 3.074 -9.090 1.00 85.19 86 ARG A N 1
ATOM 666 C CA . ARG A 1 86 ? 3.380 4.351 -8.392 1.00 85.19 86 ARG A CA 1
ATOM 667 C C . ARG A 1 86 ? 1.902 4.723 -8.319 1.00 85.19 86 ARG A C 1
ATOM 669 O O . ARG A 1 86 ? 1.421 5.106 -7.259 1.00 85.19 86 ARG A O 1
ATOM 676 N N . ASN A 1 87 ? 1.183 4.590 -9.431 1.00 84.50 87 ASN A N 1
ATOM 677 C CA . ASN A 1 87 ? -0.219 5.005 -9.531 1.00 84.50 87 ASN A CA 1
ATOM 678 C C . ASN A 1 87 ? -1.143 4.109 -8.702 1.00 84.50 87 ASN A C 1
ATOM 680 O O . ASN A 1 87 ? -2.038 4.590 -8.012 1.00 84.50 87 ASN A O 1
ATOM 684 N N . GLU A 1 88 ? -0.919 2.80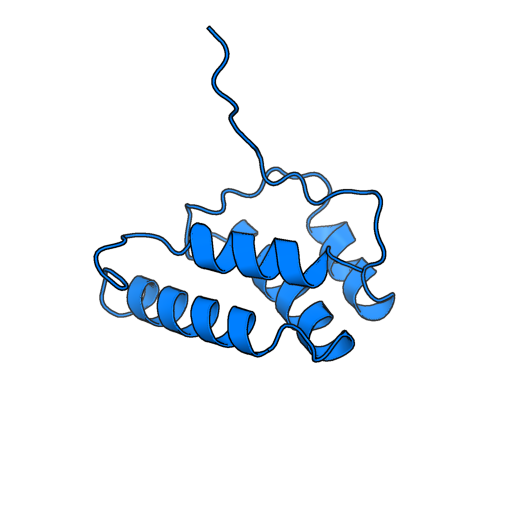0 -8.760 1.00 87.25 88 GLU A N 1
ATOM 685 C CA . GLU A 1 88 ? -1.686 1.795 -8.036 1.00 87.25 88 GLU A CA 1
ATOM 686 C C . GLU A 1 88 ? -1.465 1.938 -6.525 1.00 87.25 88 GLU A C 1
ATOM 688 O O . GLU A 1 88 ? -2.418 1.869 -5.749 1.00 87.25 88 GLU A O 1
ATOM 693 N N . LEU A 1 89 ? -0.224 2.213 -6.110 1.00 84.38 89 LEU A N 1
ATOM 694 C CA . LEU A 1 89 ? 0.121 2.451 -4.712 1.00 84.38 89 LEU A CA 1
ATOM 695 C C . LEU A 1 89 ? -0.454 3.777 -4.196 1.00 84.38 89 LEU A C 1
ATOM 697 O O . LEU A 1 89 ? -1.024 3.807 -3.106 1.00 84.38 89 LEU A O 1
ATOM 701 N N . ALA A 1 90 ? -0.368 4.848 -4.992 1.00 82.69 90 ALA A N 1
ATOM 702 C CA . ALA A 1 90 ? -0.982 6.138 -4.680 1.00 82.69 90 ALA A CA 1
ATOM 703 C C . ALA A 1 90 ? -2.512 6.026 -4.574 1.00 82.69 90 ALA A C 1
ATOM 705 O O . ALA A 1 90 ? -3.100 6.513 -3.612 1.00 82.69 90 ALA A O 1
ATOM 706 N N . SER A 1 91 ? -3.156 5.302 -5.495 1.00 84.00 91 SER A N 1
ATOM 707 C CA . SER A 1 91 ? -4.604 5.042 -5.449 1.00 84.00 91 SER A CA 1
ATOM 708 C C . SER A 1 91 ? -5.000 4.263 -4.194 1.00 84.00 91 SER A C 1
ATOM 710 O O . SER A 1 91 ? -6.026 4.539 -3.570 1.00 84.00 91 SER A O 1
ATOM 712 N N . TRP A 1 92 ? -4.183 3.289 -3.785 1.00 84.00 92 TRP A N 1
ATOM 713 C CA . TRP A 1 92 ? -4.429 2.532 -2.563 1.00 84.00 92 TRP A CA 1
ATOM 714 C C . TRP A 1 92 ? -4.272 3.406 -1.310 1.00 84.00 92 TRP A C 1
ATOM 716 O O . TRP A 1 92 ? -5.136 3.374 -0.431 1.00 84.00 92 TRP A O 1
ATOM 726 N N . LEU A 1 93 ? -3.228 4.238 -1.258 1.00 79.75 93 LEU A N 1
ATOM 727 C CA . LEU A 1 93 ? -3.043 5.252 -0.217 1.00 79.75 93 LEU A CA 1
ATOM 728 C C . LEU A 1 93 ? -4.238 6.200 -0.133 1.00 79.75 93 LEU A C 1
ATOM 730 O O . LEU A 1 93 ? -4.767 6.425 0.956 1.00 79.75 93 LEU A O 1
ATOM 734 N N . GLN A 1 94 ? -4.696 6.720 -1.268 1.00 79.38 94 GLN A N 1
ATOM 735 C CA . GLN A 1 94 ? -5.824 7.640 -1.325 1.00 79.38 94 GLN A CA 1
ATOM 736 C C . GLN A 1 94 ? -7.110 6.971 -0.827 1.00 79.38 94 GLN A C 1
ATOM 738 O O . GLN A 1 94 ? -7.816 7.544 -0.002 1.00 79.38 94 GLN A O 1
ATOM 743 N N . CYS A 1 95 ? -7.376 5.724 -1.222 1.00 80.12 95 CYS A N 1
ATOM 744 C CA . CYS A 1 95 ? -8.544 4.983 -0.742 1.00 80.12 95 CYS A CA 1
ATOM 745 C C . CYS A 1 95 ? -8.518 4.774 0.780 1.00 80.12 95 CYS A C 1
ATOM 747 O O . CYS A 1 95 ? -9.533 4.921 1.455 1.00 80.12 95 CYS A O 1
ATOM 749 N N . VAL A 1 96 ? -7.350 4.448 1.340 1.00 75.88 96 VAL A N 1
ATOM 750 C CA . VAL A 1 96 ? -7.197 4.214 2.784 1.00 75.88 96 VAL A CA 1
ATOM 751 C C . VAL A 1 96 ? -7.288 5.513 3.593 1.00 75.88 96 VAL A C 1
ATOM 753 O O . VAL A 1 96 ? -7.760 5.503 4.730 1.00 75.88 96 VAL A O 1
ATOM 756 N N . THR A 1 97 ? -6.837 6.628 3.018 1.00 70.94 97 THR A N 1
ATOM 757 C CA . THR A 1 97 ? -6.833 7.949 3.666 1.00 70.94 97 THR A CA 1
ATOM 758 C C . THR A 1 97 ? -8.139 8.728 3.483 1.00 70.94 97 THR A C 1
ATOM 760 O O . THR A 1 97 ? -8.409 9.642 4.269 1.00 70.94 97 THR A O 1
ATOM 763 N N . THR A 1 98 ? -8.967 8.352 2.506 1.00 66.00 98 THR A N 1
ATOM 764 C CA . THR A 1 98 ? -10.323 8.885 2.317 1.00 66.00 98 THR A CA 1
ATOM 765 C C . THR A 1 98 ? -11.261 8.345 3.415 1.00 66.00 98 THR A C 1
ATOM 767 O O . THR A 1 98 ? -11.234 7.140 3.693 1.00 66.00 98 THR A O 1
ATOM 770 N N . PRO A 1 99 ? -12.030 9.211 4.108 1.00 55.72 99 PRO A N 1
ATOM 771 C CA . PRO A 1 99 ? -12.964 8.801 5.161 1.00 55.72 99 PRO A CA 1
ATOM 772 C C . PRO A 1 99 ? -14.080 7.869 4.663 1.00 55.72 99 PRO A C 1
ATOM 774 O O . PRO A 1 99 ? -14.606 8.084 3.551 1.00 55.72 99 PRO A O 1
#

Foldseek 3Di:
DDDDPVQPQLPPPADAPPVLVVLDVVLPRDRDPQFPQPDPSVVSLLVSLVSLCVVVVQLVVLNVLLVQQSCCLVPPAGDVNHNGSSPSSVVSSCRSRPD

Organism: NCBI:txid641309

pLDDT: mean 72.42, std 13.61, range [34.5, 87.56]

Secondary structure (DSSP, 8-state):
-----------TTS---TTTHHHHHHHTT----SSSTT-HHHHHHHHHHHHHHHHHSTTHHHHHHHHHHHHHHHHTS-BTTBS--HHHHHHHHHHHH--

Radius of gyration: 13.35 Å; chains: 1; bounding box: 26×39×36 Å